Protein AF-A0A9E3K875-F1 (afdb_monomer_lite)

Radius of gyration: 14.72 Å; chains: 1; bounding box: 41×20×39 Å

Foldseek 3Di:
DFQDQDQQKKKKKAWQAFDQFKWFKAFVVQRDQFHHPVCPVVCCVVVVVVVVVDDDFDAADDPGIHGPDGDGRHRRDMDMDGSRGHMTTHDDPPQDDDPPSHRHGDIDMDIDGHD

Sequence (115 aa):
HFDSTNPADLALLHYLSDTPGTAFYRHRPTGIERVDDVNLDRFLSYAQPAAAAAEGYIHGSDPHYEQIGMVEGVADRLVIYQGSLLHCGIIPPGLALSSDPRRGRLTANLFVLGR

Secondary structure (DSSP, 8-state):
--S-S-TTEEEEEEESS-EEEEEEEEETTTTBSB--TTTHHHHHHHHHHHHTT--S---S--SSEEEEEEEEE-TT-EEEEETTB-EEE---TT----SSTTTS--EEEEEEE--

Structure (mmCIF, N/CA/C/O backbone):
data_AF-A0A9E3K875-F1
#
_entry.id   AF-A0A9E3K875-F1
#
loop_
_atom_site.group_PDB
_atom_site.id
_atom_site.type_symbol
_atom_site.label_atom_id
_atom_site.label_alt_id
_atom_site.label_comp_id
_atom_site.label_asym_id
_atom_site.label_entity_id
_atom_site.label_seq_id
_atom_site.pdbx_PDB_ins_code
_atom_site.Cartn_x
_atom_site.Cartn_y
_atom_site.Cartn_z
_atom_site.occupancy
_atom_site.B_iso_or_equiv
_atom_site.auth_seq_id
_atom_site.auth_comp_id
_atom_site.auth_asym_id
_atom_site.auth_atom_id
_atom_site.pdbx_PDB_model_num
ATOM 1 N N . HIS A 1 1 ? 1.772 3.655 4.850 1.00 93.75 1 HIS A N 1
ATOM 2 C CA . HIS A 1 1 ? 0.758 4.712 5.055 1.00 93.75 1 HIS A CA 1
ATOM 3 C C . HIS A 1 1 ? -0.614 4.120 4.751 1.00 93.75 1 HIS A C 1
ATOM 5 O O . HIS A 1 1 ? -0.683 2.933 4.455 1.00 93.75 1 HIS A O 1
ATOM 11 N N . PHE A 1 2 ? -1.668 4.920 4.852 1.00 96.44 2 PHE A N 1
ATOM 12 C CA . PHE A 1 2 ? -3.000 4.654 4.307 1.00 96.44 2 PHE A CA 1
ATOM 13 C C . PHE A 1 2 ? -3.506 5.970 3.691 1.00 96.44 2 PHE A C 1
ATOM 15 O O . PHE A 1 2 ? -3.020 7.034 4.079 1.00 96.44 2 PHE A O 1
ATOM 22 N N . ASP A 1 3 ? -4.426 5.899 2.732 1.00 96.62 3 ASP A N 1
ATOM 23 C CA . ASP A 1 3 ? -4.892 7.062 1.960 1.00 96.62 3 ASP A CA 1
ATOM 24 C C . ASP A 1 3 ? -6.168 7.690 2.535 1.00 96.62 3 ASP A C 1
ATOM 26 O O . ASP A 1 3 ? -6.378 8.895 2.419 1.00 96.62 3 ASP A O 1
ATOM 30 N N . SER A 1 4 ? -7.037 6.877 3.143 1.00 96.69 4 SER A N 1
ATOM 31 C CA . SER A 1 4 ? -8.345 7.298 3.662 1.00 96.69 4 SER A CA 1
ATOM 32 C C . SER A 1 4 ? -8.838 6.337 4.743 1.00 96.69 4 SER A C 1
ATOM 34 O O . SER A 1 4 ? -8.468 5.167 4.735 1.00 96.69 4 SER A O 1
ATOM 36 N N . THR A 1 5 ? -9.691 6.796 5.657 1.00 97.81 5 THR A N 1
ATOM 37 C CA . THR A 1 5 ? -10.424 5.924 6.594 1.00 97.81 5 THR A CA 1
ATOM 38 C C . THR A 1 5 ? -11.738 5.400 6.016 1.00 97.81 5 THR A C 1
ATOM 40 O O . THR A 1 5 ? -12.316 4.449 6.546 1.00 97.81 5 THR A O 1
ATOM 43 N N . ASN A 1 6 ? -12.212 5.977 4.910 1.00 96.25 6 ASN A N 1
ATOM 44 C CA . ASN A 1 6 ? -13.453 5.572 4.270 1.00 96.25 6 ASN A CA 1
ATOM 45 C C . ASN A 1 6 ? -13.248 4.259 3.485 1.00 96.25 6 ASN A C 1
ATOM 47 O O . ASN A 1 6 ? -12.472 4.225 2.528 1.00 96.25 6 ASN A O 1
ATOM 51 N N . PRO A 1 7 ? -13.959 3.164 3.819 1.00 89.38 7 PRO A N 1
ATOM 52 C CA . PRO A 1 7 ? -13.796 1.880 3.136 1.00 89.38 7 PRO A CA 1
ATOM 53 C C . PRO A 1 7 ? -14.270 1.882 1.674 1.00 89.38 7 PRO A C 1
ATOM 55 O O . PRO A 1 7 ? -13.956 0.933 0.950 1.00 89.38 7 PRO A O 1
ATOM 58 N N . ALA A 1 8 ? -15.026 2.900 1.252 1.00 95.12 8 ALA A N 1
ATOM 59 C CA . ALA A 1 8 ? -15.447 3.080 -0.134 1.00 95.12 8 ALA A CA 1
ATOM 60 C C . ALA A 1 8 ? -14.375 3.750 -1.008 1.00 95.12 8 ALA A C 1
ATOM 62 O O . ALA A 1 8 ? -14.476 3.675 -2.230 1.00 95.12 8 ALA A O 1
ATOM 63 N N . ASP A 1 9 ? -13.350 4.375 -0.421 1.00 97.38 9 ASP A N 1
ATOM 64 C CA . ASP A 1 9 ? -12.241 4.931 -1.193 1.00 97.38 9 ASP A CA 1
ATOM 65 C C . ASP A 1 9 ? -11.320 3.799 -1.659 1.00 97.38 9 ASP A C 1
ATOM 67 O O . ASP A 1 9 ? -10.729 3.068 -0.859 1.00 97.38 9 ASP A O 1
ATOM 71 N N . LEU A 1 10 ? -11.203 3.645 -2.975 1.00 97.94 10 LEU A N 1
ATOM 72 C CA . LEU A 1 10 ? -10.361 2.651 -3.626 1.00 97.94 10 LEU A CA 1
ATOM 73 C C . LEU A 1 10 ? -9.146 3.330 -4.256 1.00 97.94 10 LEU A C 1
ATOM 75 O O . LEU A 1 10 ? -9.285 4.267 -5.044 1.00 97.94 10 LEU A O 1
ATOM 79 N N . ALA A 1 11 ? -7.966 2.806 -3.946 1.00 97.75 11 ALA A N 1
ATOM 80 C CA . ALA A 1 11 ? -6.721 3.127 -4.621 1.00 97.75 11 ALA A CA 1
ATOM 81 C C . ALA A 1 11 ? -6.493 2.132 -5.764 1.00 97.75 11 ALA A C 1
ATOM 83 O O . ALA A 1 11 ? -6.641 0.915 -5.609 1.00 97.75 11 ALA A O 1
ATOM 84 N N . LEU A 1 12 ? -6.149 2.666 -6.929 1.00 97.88 12 LEU A N 1
ATOM 85 C CA . LEU A 1 12 ? -5.852 1.918 -8.138 1.00 97.88 12 LEU A CA 1
ATOM 86 C C . LEU A 1 12 ? -4.428 2.250 -8.574 1.00 97.88 12 LEU A C 1
ATOM 88 O O . LEU A 1 12 ? -4.108 3.410 -8.827 1.00 97.88 12 LEU A O 1
ATOM 92 N N . LEU A 1 13 ? -3.582 1.233 -8.698 1.00 97.50 13 LEU A N 1
ATOM 93 C CA . LEU A 1 13 ? -2.222 1.358 -9.216 1.00 97.50 13 LEU A CA 1
ATOM 94 C C . LEU A 1 13 ? -2.103 0.561 -10.512 1.00 97.50 13 LEU A C 1
ATOM 96 O O . LEU A 1 13 ? -2.145 -0.669 -10.496 1.00 97.50 13 LEU A O 1
ATOM 100 N N . HIS A 1 14 ? -1.936 1.263 -11.630 1.00 98.12 14 HIS A N 1
ATOM 101 C CA . HIS A 1 14 ? -1.566 0.672 -12.914 1.00 98.12 14 HIS A CA 1
ATOM 102 C C . HIS A 1 14 ? -0.052 0.754 -13.075 1.00 98.12 14 HIS A C 1
ATOM 104 O O . HIS A 1 14 ? 0.523 1.846 -13.099 1.00 98.12 14 HIS A O 1
ATOM 110 N N . TYR A 1 15 ? 0.608 -0.396 -13.149 1.00 97.38 15 TYR A N 1
ATOM 111 C CA . TYR A 1 15 ? 2.045 -0.463 -13.374 1.00 97.38 15 TYR A CA 1
ATOM 112 C C . TYR A 1 15 ? 2.335 -0.276 -14.862 1.00 97.38 15 TYR A C 1
ATOM 114 O O . TYR A 1 15 ? 1.905 -1.066 -15.694 1.00 97.38 15 TYR A O 1
ATOM 122 N N . LEU A 1 16 ? 3.078 0.773 -15.204 1.00 96.31 16 LEU A N 1
ATOM 123 C CA . LEU A 1 16 ? 3.455 1.097 -16.585 1.00 96.31 16 LEU A CA 1
ATOM 124 C C . LEU A 1 16 ? 4.866 0.593 -16.935 1.00 96.31 16 LEU A C 1
ATOM 126 O O . LEU A 1 16 ? 5.349 0.797 -18.046 1.00 96.31 16 LEU A O 1
ATOM 130 N N . SER A 1 17 ? 5.523 -0.062 -15.982 1.00 94.12 17 SER A N 1
ATOM 131 C CA . SER A 1 17 ? 6.813 -0.728 -16.111 1.00 94.12 17 SER A CA 1
ATOM 132 C C . SER A 1 17 ? 6.857 -1.910 -15.145 1.00 94.12 17 SER A C 1
ATOM 134 O O . SER A 1 17 ? 6.165 -1.895 -14.122 1.00 94.12 17 SER A O 1
ATOM 136 N N . ASP A 1 18 ? 7.732 -2.880 -15.401 1.00 94.31 18 ASP A N 1
ATOM 137 C CA . ASP A 1 18 ? 8.060 -3.873 -14.382 1.00 94.31 18 ASP A CA 1
ATOM 138 C C . ASP A 1 18 ? 8.727 -3.185 -13.174 1.00 94.31 18 ASP A C 1
ATOM 140 O O . ASP A 1 18 ? 9.544 -2.268 -13.311 1.00 94.31 18 ASP A O 1
ATOM 144 N N . THR A 1 19 ? 8.329 -3.569 -11.965 1.00 94.19 19 THR A N 1
ATOM 145 C CA . THR A 1 19 ? 8.767 -2.982 -10.698 1.00 94.19 19 THR A CA 1
ATOM 146 C C . THR A 1 19 ? 8.527 -3.964 -9.547 1.00 94.19 19 THR A C 1
ATOM 148 O O . THR A 1 19 ? 7.641 -4.813 -9.640 1.00 94.19 19 THR A O 1
ATOM 151 N N . PRO A 1 20 ? 9.243 -3.844 -8.413 1.00 95.12 20 PRO A N 1
ATOM 152 C CA . PRO A 1 20 ? 8.990 -4.713 -7.265 1.00 95.12 20 PRO A CA 1
ATOM 153 C C . PRO A 1 20 ? 7.537 -4.699 -6.754 1.00 95.12 20 PRO A C 1
ATOM 155 O O . PRO A 1 20 ? 7.085 -5.696 -6.203 1.00 95.12 20 PRO A O 1
ATOM 158 N N . GLY A 1 21 ? 6.781 -3.614 -6.981 1.00 96.50 21 GLY A N 1
ATOM 159 C CA . GLY A 1 21 ? 5.325 -3.586 -6.795 1.00 96.50 21 GLY A CA 1
ATOM 160 C C . GLY A 1 21 ? 4.844 -2.804 -5.572 1.00 96.50 21 GLY A C 1
ATOM 161 O O . GLY A 1 21 ? 5.348 -1.710 -5.286 1.00 96.50 21 GLY A O 1
ATOM 162 N N . THR A 1 22 ? 3.827 -3.340 -4.896 1.00 97.75 22 THR A N 1
ATOM 163 C CA . THR A 1 22 ? 3.175 -2.754 -3.712 1.00 97.75 22 THR A CA 1
ATOM 164 C C . THR A 1 22 ? 3.029 -3.812 -2.624 1.00 97.75 22 THR A C 1
ATOM 166 O O . THR A 1 22 ? 2.570 -4.922 -2.887 1.00 97.75 22 THR A O 1
ATOM 169 N N . ALA A 1 23 ? 3.406 -3.466 -1.397 1.00 98.31 23 ALA A N 1
ATOM 170 C CA . ALA A 1 23 ? 3.280 -4.312 -0.218 1.00 98.31 23 ALA A CA 1
ATOM 171 C C . ALA A 1 23 ? 2.170 -3.805 0.711 1.00 98.31 23 ALA A C 1
ATOM 173 O O . ALA A 1 23 ? 1.904 -2.603 0.782 1.00 98.31 23 ALA A O 1
ATOM 174 N N . PHE A 1 24 ? 1.564 -4.740 1.439 1.00 98.50 24 PHE A N 1
ATOM 175 C CA . PHE A 1 24 ? 0.512 -4.519 2.425 1.00 98.50 24 PHE A CA 1
ATOM 176 C C . PHE A 1 24 ? 0.982 -4.961 3.804 1.00 98.50 24 PHE A C 1
ATOM 178 O O . PHE A 1 24 ? 1.728 -5.940 3.932 1.00 98.50 24 PHE A O 1
ATOM 185 N N . TYR A 1 25 ? 0.528 -4.253 4.834 1.00 98.50 25 TYR A N 1
ATOM 186 C CA . TYR A 1 25 ? 1.096 -4.354 6.170 1.00 98.50 25 TYR A CA 1
ATOM 187 C C . TYR A 1 25 ? 0.046 -4.489 7.267 1.00 98.50 25 TYR A C 1
ATOM 189 O O . TYR A 1 25 ? -1.075 -4.006 7.149 1.00 98.50 25 TYR A O 1
ATOM 197 N N . ARG A 1 26 ? 0.462 -5.086 8.382 1.00 98.50 26 ARG A N 1
ATOM 198 C CA . ARG A 1 26 ? -0.211 -5.002 9.677 1.00 98.50 26 ARG A CA 1
ATOM 199 C C . ARG A 1 26 ? 0.693 -4.285 10.667 1.00 98.50 26 ARG A C 1
ATOM 201 O O . ARG A 1 26 ? 1.856 -4.647 10.826 1.00 98.50 26 ARG A O 1
ATOM 208 N N . HIS A 1 27 ? 0.160 -3.295 11.369 1.00 97.56 27 HIS A N 1
ATOM 209 C CA . HIS A 1 27 ? 0.872 -2.607 12.436 1.00 97.56 27 HIS A CA 1
ATOM 210 C C . HIS A 1 27 ? 0.892 -3.470 13.702 1.00 97.56 27 HIS A C 1
ATOM 212 O O . HIS A 1 27 ? -0.124 -3.603 14.387 1.00 97.56 27 HIS A O 1
ATOM 218 N N . ARG A 1 28 ? 2.050 -4.050 14.027 1.00 97.00 28 ARG A N 1
ATOM 219 C CA . ARG A 1 28 ? 2.240 -5.056 15.085 1.00 97.00 28 ARG A CA 1
ATOM 220 C C . ARG A 1 28 ? 1.733 -4.615 16.465 1.00 97.00 28 ARG A C 1
ATOM 222 O O . ARG A 1 28 ? 1.003 -5.403 17.062 1.00 97.00 28 ARG A O 1
ATOM 229 N N . PRO A 1 29 ? 2.013 -3.390 16.970 1.00 96.25 29 PRO A N 1
ATOM 230 C CA . PRO A 1 29 ? 1.537 -2.966 18.292 1.00 96.25 29 PRO A CA 1
ATOM 231 C C . PRO A 1 29 ? 0.012 -2.952 18.421 1.00 96.25 29 PRO A C 1
ATOM 233 O O . PRO A 1 29 ? -0.534 -3.145 19.504 1.00 96.25 29 PRO A O 1
ATOM 236 N N . THR A 1 30 ? -0.686 -2.712 17.310 1.00 97.25 30 THR A N 1
ATOM 237 C CA . THR A 1 30 ? -2.145 -2.545 17.307 1.00 97.25 30 THR A CA 1
ATOM 238 C C . THR A 1 30 ? -2.888 -3.740 16.715 1.00 97.25 30 THR A C 1
ATOM 240 O O . THR A 1 30 ? -4.069 -3.919 17.011 1.00 97.25 30 THR A O 1
ATOM 243 N N . GLY A 1 31 ? -2.225 -4.555 15.896 1.00 98.12 31 GLY A N 1
ATOM 244 C CA . GLY A 1 31 ? -2.857 -5.579 15.070 1.00 98.12 31 GLY A CA 1
ATOM 245 C C . GLY A 1 31 ? -3.714 -5.016 13.931 1.00 98.12 31 GLY A C 1
ATOM 246 O O . GLY A 1 31 ? -4.524 -5.755 13.398 1.00 98.12 31 GLY A O 1
ATOM 247 N N . ILE A 1 32 ? -3.584 -3.728 13.588 1.00 98.44 32 ILE A N 1
ATOM 248 C CA . ILE A 1 32 ? -4.399 -3.065 12.559 1.00 98.44 32 ILE A CA 1
ATOM 249 C C . ILE A 1 32 ? -3.707 -3.179 11.197 1.00 98.44 32 ILE A C 1
ATOM 251 O O . ILE A 1 32 ? -2.585 -2.705 11.042 1.00 98.44 32 ILE A O 1
ATOM 255 N N . GLU A 1 33 ? -4.382 -3.760 10.206 1.00 98.19 33 GLU A N 1
ATOM 256 C CA . GLU A 1 33 ? -4.019 -3.697 8.777 1.00 98.19 33 GLU A CA 1
ATOM 257 C C . GLU A 1 33 ? -4.889 -2.733 7.959 1.00 98.19 33 GLU A C 1
ATOM 259 O O . GLU A 1 33 ? -4.493 -2.318 6.871 1.00 98.19 33 GLU A O 1
ATOM 264 N N . ARG A 1 34 ? -6.067 -2.368 8.477 1.00 97.94 34 ARG A N 1
ATOM 265 C CA . ARG A 1 34 ? -7.016 -1.462 7.827 1.00 97.94 34 ARG A CA 1
ATOM 266 C C . ARG A 1 34 ? -7.466 -0.379 8.796 1.00 97.94 34 ARG A C 1
ATOM 268 O O . ARG A 1 34 ? -8.063 -0.690 9.826 1.00 97.94 34 ARG A O 1
ATOM 275 N N . VAL A 1 35 ? -7.197 0.873 8.454 1.00 98.06 35 VAL A N 1
ATOM 276 C CA . VAL A 1 35 ? -7.535 2.030 9.284 1.00 98.06 35 VAL A CA 1
ATOM 277 C C . VAL A 1 35 ? -8.937 2.527 8.942 1.00 98.06 35 VAL A C 1
ATOM 279 O O . VAL A 1 35 ? -9.253 2.740 7.778 1.00 98.06 35 VAL A O 1
ATOM 282 N N . ASP A 1 36 ? -9.780 2.706 9.951 1.00 97.62 36 ASP A N 1
ATOM 283 C CA . ASP A 1 36 ? -11.123 3.279 9.818 1.00 97.62 36 ASP A CA 1
ATOM 284 C C . ASP A 1 36 ? -11.369 4.324 10.914 1.00 97.62 36 ASP A C 1
ATOM 286 O O . ASP A 1 36 ? -10.550 4.489 11.821 1.00 97.62 36 ASP A O 1
ATOM 290 N N . ASP A 1 37 ? -12.498 5.031 10.841 1.00 97.81 37 ASP A N 1
ATOM 291 C CA . ASP A 1 37 ? -12.835 6.092 11.800 1.00 97.81 37 ASP A CA 1
ATOM 292 C C . ASP A 1 37 ? -12.948 5.585 13.248 1.00 97.81 37 ASP A C 1
ATOM 294 O O . ASP A 1 37 ? -12.784 6.356 14.189 1.00 97.81 37 ASP A O 1
ATOM 298 N N . VAL A 1 38 ? -13.206 4.287 13.448 1.00 98.12 38 VAL A N 1
ATOM 299 C CA . VAL A 1 38 ? -13.341 3.683 14.782 1.00 98.12 38 VAL A CA 1
ATOM 300 C C . VAL A 1 38 ? -11.971 3.400 15.397 1.00 98.12 38 VAL A C 1
ATOM 302 O O . VAL A 1 38 ? -11.810 3.475 16.616 1.00 98.12 38 VAL A O 1
ATOM 305 N N . ASN A 1 39 ? -10.975 3.056 14.577 1.00 97.81 39 ASN A N 1
ATOM 306 C CA . ASN A 1 39 ? -9.660 2.625 15.046 1.00 97.81 39 ASN A CA 1
ATOM 307 C C . ASN A 1 39 ? -8.527 3.648 14.832 1.00 97.81 39 ASN A C 1
ATOM 309 O O . ASN A 1 39 ? -7.429 3.434 15.357 1.00 97.81 39 ASN A O 1
ATOM 313 N N . LEU A 1 40 ? -8.792 4.760 14.135 1.00 97.44 40 LEU A N 1
ATOM 314 C CA . LEU A 1 40 ? -7.806 5.781 13.771 1.00 97.44 40 LEU A CA 1
ATOM 315 C C . LEU A 1 40 ? -7.003 6.301 14.970 1.00 97.44 40 LEU A C 1
ATOM 317 O O . LEU A 1 40 ? -5.773 6.277 14.939 1.00 97.44 40 LEU A O 1
ATOM 321 N N . ASP A 1 41 ? -7.671 6.713 16.048 1.00 97.19 41 ASP A N 1
ATOM 322 C CA . ASP A 1 41 ? -7.001 7.271 17.234 1.00 97.19 41 ASP A CA 1
ATOM 323 C C . ASP A 1 41 ? -6.064 6.251 17.893 1.00 97.19 41 ASP A C 1
ATOM 325 O O . ASP A 1 41 ? -4.926 6.551 18.280 1.00 97.19 41 ASP A O 1
ATOM 329 N N . ARG A 1 42 ? -6.512 4.993 17.961 1.00 96.81 42 ARG A N 1
ATOM 330 C CA . ARG A 1 42 ? -5.686 3.891 18.453 1.00 96.81 42 ARG A CA 1
ATOM 331 C C . ARG A 1 42 ? -4.504 3.640 17.521 1.00 96.81 42 ARG A C 1
ATOM 333 O O . ARG A 1 42 ? -3.408 3.406 18.007 1.00 96.81 42 ARG A O 1
ATOM 340 N N . PHE A 1 43 ? -4.684 3.691 16.206 1.00 97.06 43 PHE A N 1
ATOM 341 C CA . PHE A 1 43 ? -3.571 3.542 15.272 1.00 97.06 43 PHE A CA 1
ATOM 342 C C . PHE A 1 43 ? -2.534 4.667 15.444 1.00 97.06 43 PHE A C 1
ATOM 344 O O . PHE A 1 43 ? -1.353 4.388 15.660 1.00 97.06 43 PHE A O 1
ATOM 351 N N . LEU A 1 44 ? -2.974 5.929 15.417 1.00 94.75 44 LEU A N 1
ATOM 352 C CA . LEU A 1 44 ? -2.095 7.101 15.463 1.00 94.75 44 LEU A CA 1
ATOM 353 C C . LEU A 1 44 ? -1.301 7.203 16.769 1.00 94.75 44 LEU A C 1
ATOM 355 O O . LEU A 1 44 ? -0.111 7.515 16.727 1.00 94.75 44 LEU A O 1
ATOM 359 N N . SER A 1 45 ? -1.922 6.895 17.910 1.00 94.69 45 SER A N 1
ATOM 360 C CA . SER A 1 45 ? -1.256 6.960 19.222 1.00 94.69 45 SER A CA 1
ATOM 361 C C . SER A 1 45 ? -0.042 6.029 19.344 1.00 94.69 45 SER A C 1
ATOM 363 O O . SER A 1 45 ? 0.917 6.373 20.032 1.00 94.69 45 SER A O 1
ATOM 365 N N . TYR A 1 46 ? -0.035 4.893 18.638 1.00 93.56 46 TYR A N 1
ATOM 366 C CA . TYR A 1 46 ? 1.116 3.984 18.589 1.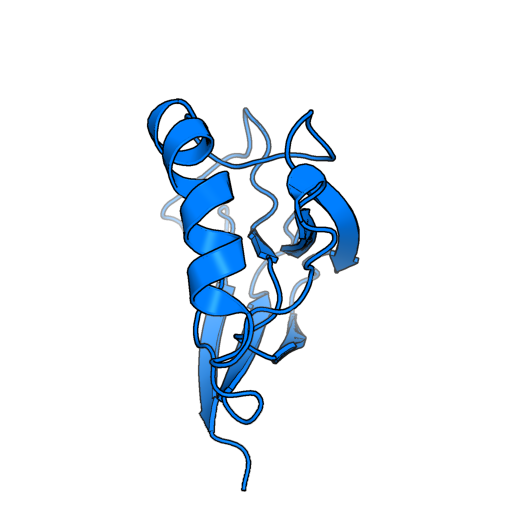00 93.56 46 TYR A CA 1
ATOM 367 C C . TYR A 1 46 ? 2.045 4.251 17.398 1.00 93.56 46 TYR A C 1
ATOM 369 O O . TYR A 1 46 ? 3.243 3.995 17.497 1.00 93.56 46 TYR A O 1
ATOM 377 N N . ALA A 1 47 ? 1.518 4.737 16.270 1.00 88.88 47 ALA A N 1
ATOM 378 C CA . ALA A 1 47 ? 2.296 4.913 15.045 1.00 88.88 47 ALA A CA 1
ATOM 379 C C . ALA A 1 47 ? 3.174 6.178 15.050 1.00 88.88 47 ALA A C 1
ATOM 381 O O . ALA A 1 47 ? 4.262 6.156 14.473 1.00 88.88 47 ALA A O 1
ATOM 382 N N . GLN A 1 48 ? 2.744 7.271 15.697 1.00 82.62 48 GLN A N 1
ATOM 383 C CA . GLN A 1 48 ? 3.473 8.551 15.663 1.00 82.62 48 GLN A CA 1
ATOM 384 C C . GLN A 1 48 ? 4.922 8.479 16.183 1.00 82.62 48 GLN A C 1
ATOM 386 O O . GLN A 1 48 ? 5.806 8.994 15.493 1.00 82.62 48 GLN A O 1
ATOM 391 N N . PRO A 1 49 ? 5.219 7.838 17.333 1.00 77.94 49 PRO A N 1
ATOM 392 C CA . PRO A 1 49 ? 6.591 7.774 17.840 1.00 77.94 49 PRO A CA 1
ATOM 393 C C . PRO A 1 49 ? 7.543 7.036 16.890 1.00 77.94 49 PRO A C 1
ATOM 395 O O . PRO A 1 49 ? 8.677 7.465 16.697 1.00 77.94 49 PRO A O 1
ATOM 398 N N . ALA A 1 50 ? 7.071 5.951 16.268 1.00 75.31 50 ALA A N 1
ATOM 399 C CA . ALA A 1 50 ? 7.853 5.166 15.317 1.00 75.31 50 ALA A CA 1
ATOM 400 C C . ALA A 1 50 ? 8.037 5.897 13.978 1.00 75.31 50 ALA A C 1
ATOM 402 O O . ALA A 1 50 ? 9.122 5.869 13.403 1.00 75.31 50 ALA A O 1
ATOM 403 N N . ALA A 1 51 ? 6.999 6.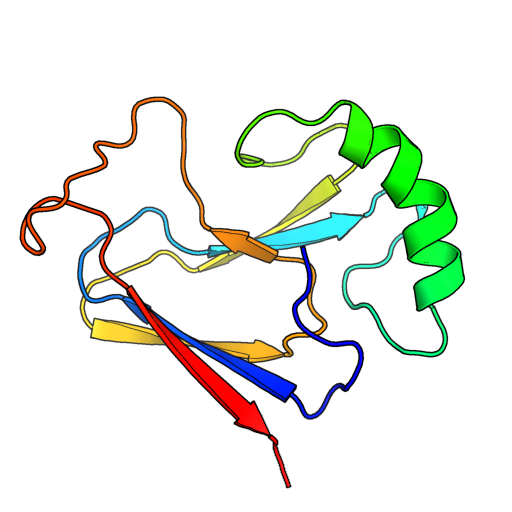592 13.499 1.00 75.44 51 ALA A N 1
ATOM 404 C CA . ALA A 1 51 ? 7.051 7.351 12.251 1.00 75.44 51 ALA A CA 1
ATOM 405 C C . ALA A 1 51 ? 8.090 8.483 12.293 1.00 75.44 51 ALA A C 1
ATOM 407 O O . ALA A 1 51 ? 8.738 8.745 11.285 1.00 75.44 51 ALA A O 1
ATOM 408 N N . ALA A 1 52 ? 8.292 9.119 13.452 1.00 73.81 52 ALA A N 1
ATOM 409 C CA . ALA A 1 52 ? 9.279 10.187 13.617 1.00 73.81 52 ALA A CA 1
ATOM 410 C C . ALA A 1 52 ? 10.739 9.716 13.458 1.00 73.81 52 ALA A C 1
ATOM 412 O O . ALA A 1 52 ? 11.610 10.528 13.162 1.00 73.81 52 ALA A O 1
ATOM 413 N N . ALA A 1 53 ? 11.002 8.422 13.659 1.00 74.38 53 ALA A N 1
ATOM 414 C CA . ALA A 1 53 ? 12.330 7.820 13.539 1.00 74.38 53 ALA A CA 1
ATOM 415 C C . ALA A 1 53 ? 12.529 7.040 12.226 1.00 74.38 53 ALA A C 1
ATOM 417 O O . ALA A 1 53 ? 13.618 6.522 11.984 1.00 74.38 53 ALA A O 1
ATOM 418 N N . ALA A 1 54 ? 11.486 6.906 11.401 1.00 79.56 54 ALA A N 1
ATOM 419 C CA . ALA A 1 54 ? 11.544 6.132 10.170 1.00 79.56 54 ALA A CA 1
ATOM 420 C C . ALA A 1 54 ? 12.168 6.954 9.032 1.00 79.56 54 ALA A C 1
ATOM 422 O O . ALA A 1 54 ? 11.692 8.038 8.697 1.00 79.56 54 ALA A O 1
ATOM 423 N N . GLU A 1 55 ? 13.201 6.405 8.394 1.00 81.19 55 GLU A N 1
ATOM 424 C CA . GLU A 1 55 ? 13.827 6.984 7.206 1.00 81.19 55 GLU A CA 1
ATOM 425 C C . GLU A 1 55 ? 13.545 6.116 5.973 1.00 81.19 55 GLU A C 1
ATOM 427 O O . GLU A 1 55 ? 13.739 4.900 5.984 1.00 81.19 55 GLU A O 1
ATOM 432 N N . GLY A 1 56 ? 13.113 6.748 4.879 1.00 85.31 56 GLY A N 1
ATOM 433 C CA . GLY A 1 56 ? 12.896 6.076 3.597 1.00 85.31 56 GLY A CA 1
ATOM 434 C C . GLY A 1 56 ? 11.657 5.173 3.545 1.00 85.31 56 GLY A C 1
ATOM 435 O O . GLY A 1 56 ? 10.660 5.396 4.231 1.00 85.31 56 GLY A O 1
ATOM 436 N N . TYR A 1 57 ? 11.702 4.180 2.654 1.00 88.75 57 TYR A N 1
ATOM 437 C CA . TYR A 1 57 ? 10.609 3.235 2.426 1.00 88.75 57 TYR A CA 1
ATOM 438 C C . TYR A 1 57 ? 10.827 1.964 3.241 1.00 88.75 57 TYR A C 1
ATOM 440 O O . TYR A 1 57 ? 11.912 1.382 3.218 1.00 88.75 57 TYR A O 1
ATOM 448 N N . ILE A 1 58 ? 9.771 1.494 3.906 1.00 91.44 58 ILE A N 1
ATOM 449 C CA . ILE A 1 58 ? 9.777 0.166 4.517 1.00 91.44 58 ILE A CA 1
ATOM 450 C C . ILE A 1 58 ? 9.984 -0.909 3.439 1.00 91.44 58 ILE A C 1
ATOM 452 O O . ILE A 1 58 ? 9.411 -0.840 2.349 1.00 91.44 58 ILE A O 1
ATOM 456 N N . HIS A 1 59 ? 10.798 -1.914 3.756 1.00 87.81 59 HIS A N 1
ATOM 457 C CA . HIS A 1 59 ? 11.080 -3.046 2.884 1.00 87.81 59 HIS A CA 1
ATOM 458 C C . HIS A 1 59 ? 11.034 -4.349 3.690 1.00 87.81 59 HIS A C 1
ATOM 460 O O . HIS A 1 59 ? 11.858 -4.559 4.579 1.00 87.81 59 HIS A O 1
ATOM 466 N N . GLY A 1 60 ? 10.091 -5.242 3.373 1.00 93.44 60 GLY A N 1
ATOM 467 C CA . GLY A 1 60 ? 9.827 -6.424 4.195 1.00 93.44 60 GLY A CA 1
ATOM 468 C C . GLY A 1 60 ? 9.131 -6.076 5.514 1.00 93.44 60 GLY A C 1
ATOM 469 O O . GLY A 1 60 ? 8.503 -5.030 5.636 1.00 93.44 60 GLY A O 1
ATOM 470 N N . SER A 1 61 ? 9.228 -6.966 6.502 1.00 95.62 61 SER A N 1
ATOM 471 C CA . SER A 1 61 ? 8.747 -6.696 7.864 1.00 95.62 61 SER A CA 1
ATOM 472 C C . SER A 1 61 ? 9.811 -5.999 8.710 1.00 95.62 61 SER A C 1
ATOM 474 O O . SER A 1 61 ? 10.998 -6.275 8.553 1.00 95.62 61 SER A O 1
ATOM 476 N N . ASP A 1 62 ? 9.378 -5.198 9.679 1.00 92.69 62 ASP A N 1
ATOM 477 C CA . ASP A 1 62 ? 10.225 -4.583 10.702 1.00 92.69 62 ASP A CA 1
ATOM 478 C C . ASP A 1 62 ? 9.614 -4.795 12.117 1.00 92.69 62 ASP A C 1
ATOM 480 O O . ASP A 1 62 ? 8.608 -5.510 12.260 1.00 92.69 62 ASP A O 1
ATOM 484 N N . PRO A 1 63 ? 10.210 -4.241 13.194 1.00 92.50 63 PRO A N 1
ATOM 485 C CA . PRO A 1 63 ? 9.666 -4.368 14.549 1.00 92.50 63 PRO A CA 1
ATOM 486 C C . PRO A 1 63 ? 8.267 -3.765 14.766 1.00 92.50 63 PRO A C 1
ATOM 488 O O . PRO A 1 63 ? 7.575 -4.174 15.697 1.00 92.50 63 PRO A O 1
ATOM 491 N N . HIS A 1 64 ? 7.830 -2.820 13.931 1.00 93.25 64 HIS A N 1
ATOM 492 C CA . HIS A 1 64 ? 6.547 -2.120 14.046 1.00 93.25 64 HIS A CA 1
ATOM 493 C C . HIS A 1 64 ? 5.500 -2.638 13.056 1.00 93.25 64 HIS A C 1
ATOM 495 O O . HIS A 1 64 ? 4.308 -2.614 13.357 1.00 93.25 64 HIS A O 1
ATOM 501 N N . TYR A 1 65 ? 5.917 -3.148 11.901 1.00 95.94 65 TYR A N 1
ATOM 502 C CA . TYR A 1 65 ? 5.048 -3.558 10.810 1.00 95.94 65 TYR A CA 1
ATOM 503 C C . TYR A 1 65 ? 5.402 -4.956 10.307 1.00 95.94 65 TYR A C 1
ATOM 505 O O . TYR A 1 65 ? 6.551 -5.312 10.054 1.00 95.94 65 TYR A O 1
ATOM 513 N N . GLU A 1 66 ? 4.373 -5.770 10.139 1.00 98.00 66 GLU A N 1
ATOM 514 C CA . GLU A 1 66 ? 4.443 -7.060 9.476 1.00 98.00 66 GLU A CA 1
ATOM 515 C C . GLU A 1 66 ? 3.995 -6.894 8.029 1.00 98.00 66 GLU A C 1
ATOM 517 O O . GLU A 1 66 ? 2.888 -6.418 7.793 1.00 98.00 66 GLU A O 1
ATOM 522 N N . GLN A 1 67 ? 4.819 -7.289 7.059 1.00 98.31 67 GLN A N 1
ATOM 523 C CA . GLN A 1 67 ? 4.363 -7.418 5.678 1.00 98.31 67 GLN A CA 1
ATOM 524 C C . GLN A 1 67 ? 3.465 -8.655 5.578 1.00 98.31 67 GLN A C 1
ATOM 526 O O . GLN A 1 67 ? 3.933 -9.779 5.750 1.00 98.31 67 GLN A O 1
ATOM 531 N N . ILE A 1 68 ? 2.184 -8.444 5.286 1.00 98.44 68 ILE A N 1
ATOM 532 C CA . ILE A 1 68 ? 1.156 -9.498 5.239 1.00 98.44 68 ILE A CA 1
ATOM 533 C C . ILE A 1 68 ? 0.762 -9.887 3.812 1.00 98.44 68 ILE A C 1
ATOM 535 O O . ILE A 1 68 ? 0.050 -10.865 3.606 1.00 98.44 68 ILE A O 1
ATOM 539 N N . GLY A 1 69 ? 1.220 -9.132 2.816 1.00 98.06 69 GLY A N 1
ATOM 540 C CA . GLY A 1 69 ? 0.966 -9.419 1.413 1.00 98.06 69 GLY A CA 1
ATOM 541 C C . GLY A 1 69 ? 1.749 -8.493 0.498 1.00 98.06 69 GLY A C 1
ATOM 542 O O . GLY A 1 69 ? 2.246 -7.449 0.922 1.00 98.06 69 GLY A O 1
ATOM 543 N N . MET A 1 70 ? 1.863 -8.878 -0.767 1.00 97.88 70 MET A N 1
ATOM 544 C CA . MET A 1 70 ? 2.400 -8.016 -1.812 1.00 97.88 70 MET A CA 1
ATOM 545 C C . MET A 1 70 ? 1.809 -8.378 -3.166 1.00 97.88 70 MET A C 1
ATOM 547 O O . MET A 1 70 ? 1.428 -9.524 -3.403 1.00 97.88 70 MET A O 1
ATOM 551 N N . VAL A 1 71 ? 1.787 -7.394 -4.055 1.00 97.94 71 VAL A N 1
ATOM 552 C CA . VAL A 1 71 ? 1.533 -7.590 -5.475 1.00 97.94 71 VAL A CA 1
ATOM 553 C C . VAL A 1 71 ? 2.737 -7.062 -6.232 1.00 97.94 71 VAL A C 1
ATOM 555 O O . VAL A 1 71 ? 3.085 -5.889 -6.114 1.00 97.94 71 VAL A O 1
ATOM 558 N N . GLU A 1 72 ? 3.371 -7.943 -7.000 1.00 96.88 72 GLU A N 1
ATOM 559 C CA . 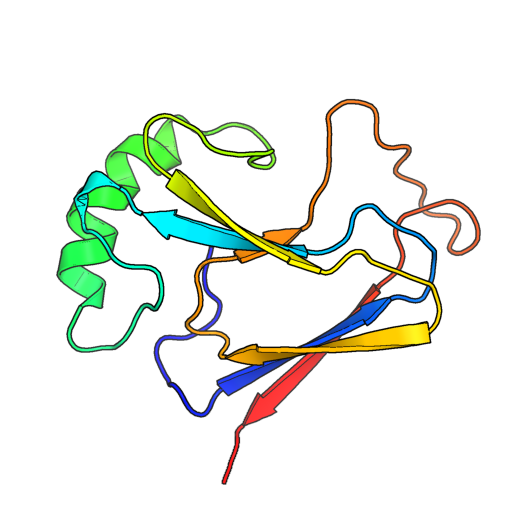GLU A 1 72 ? 4.447 -7.579 -7.917 1.00 96.88 72 GLU A CA 1
ATOM 560 C C . GLU A 1 72 ? 3.922 -6.614 -8.987 1.00 96.88 72 GLU A C 1
ATOM 562 O O . GLU A 1 72 ? 2.810 -6.788 -9.504 1.00 96.88 72 GLU A O 1
ATOM 567 N N . GLY A 1 73 ? 4.721 -5.607 -9.335 1.00 96.31 73 GLY A N 1
ATOM 568 C CA . GLY A 1 73 ? 4.376 -4.680 -10.398 1.00 96.31 73 GLY A CA 1
ATOM 569 C C . GLY A 1 73 ? 4.847 -5.205 -11.738 1.00 96.31 73 GLY A C 1
ATOM 570 O O . GLY A 1 73 ? 5.994 -5.013 -12.105 1.00 96.31 73 GLY A O 1
ATOM 571 N N . VAL A 1 74 ? 3.959 -5.867 -12.464 1.00 97.06 74 VAL A N 1
ATOM 572 C CA . VAL A 1 74 ? 4.210 -6.281 -13.849 1.00 97.06 74 VAL A CA 1
ATOM 573 C C . VAL A 1 74 ? 3.640 -5.219 -14.772 1.00 97.06 74 VAL A C 1
ATOM 575 O O . VAL A 1 74 ? 2.546 -4.722 -14.501 1.00 97.06 74 VAL A O 1
ATOM 578 N N . ALA A 1 75 ? 4.348 -4.874 -15.845 1.00 96.06 75 ALA A N 1
ATOM 579 C CA . ALA A 1 75 ? 3.855 -3.904 -16.814 1.00 96.06 75 ALA A CA 1
ATOM 580 C C . ALA A 1 75 ? 2.427 -4.263 -17.278 1.00 96.06 75 ALA A C 1
ATOM 582 O O . ALA A 1 75 ? 2.106 -5.421 -17.540 1.00 96.06 75 ALA A O 1
ATOM 583 N N . ASP A 1 76 ? 1.570 -3.248 -17.346 1.00 97.19 76 ASP A N 1
ATOM 584 C CA . ASP A 1 76 ? 0.139 -3.314 -17.653 1.00 97.19 76 ASP A CA 1
ATOM 585 C C . ASP A 1 76 ? -0.762 -3.985 -16.594 1.00 97.19 76 ASP A C 1
ATOM 587 O O . ASP A 1 76 ? -1.979 -4.073 -16.756 1.00 97.19 76 ASP A O 1
ATOM 591 N N . ARG A 1 77 ? -0.214 -4.407 -15.446 1.00 97.81 77 ARG A N 1
ATOM 592 C CA . ARG A 1 77 ? -1.028 -4.899 -14.326 1.00 97.81 77 ARG A CA 1
ATOM 593 C C . ARG A 1 77 ? -1.694 -3.733 -13.599 1.00 97.81 77 ARG A C 1
ATOM 595 O O . ARG A 1 77 ? -1.034 -2.783 -13.181 1.00 97.81 77 ARG A O 1
ATOM 602 N N . LEU A 1 78 ? -3.000 -3.857 -13.377 1.00 98.06 78 LEU A N 1
ATOM 603 C CA . LEU A 1 78 ? -3.778 -2.983 -12.502 1.00 98.06 78 LEU A CA 1
ATOM 604 C C . LEU A 1 78 ? -4.036 -3.682 -11.165 1.00 98.06 78 LEU A C 1
ATOM 606 O O . LEU A 1 78 ? -4.513 -4.816 -11.134 1.00 98.06 78 LEU A O 1
ATOM 610 N N . VAL A 1 79 ? -3.759 -2.991 -10.064 1.00 97.94 79 VAL A N 1
ATOM 611 C CA . VAL A 1 79 ? -4.108 -3.429 -8.709 1.00 97.94 79 VAL A CA 1
ATOM 612 C C . VAL A 1 79 ? -5.112 -2.456 -8.130 1.00 97.94 79 VAL A C 1
ATOM 614 O O . VAL A 1 79 ? -4.934 -1.248 -8.243 1.00 97.94 79 VAL A O 1
ATOM 617 N N . ILE A 1 80 ? -6.155 -2.994 -7.507 1.00 97.88 80 ILE A N 1
ATOM 618 C CA . ILE A 1 80 ? -7.218 -2.230 -6.860 1.00 97.88 80 ILE A CA 1
ATOM 619 C C . ILE A 1 80 ? -7.292 -2.686 -5.409 1.00 97.88 80 ILE A C 1
ATOM 621 O O . ILE A 1 80 ? -7.365 -3.887 -5.145 1.00 97.88 80 ILE A O 1
ATOM 625 N N . TYR A 1 81 ? -7.265 -1.746 -4.474 1.00 97.38 81 TYR A N 1
ATOM 626 C CA . TYR A 1 81 ? -7.361 -2.036 -3.048 1.00 97.38 81 TYR A CA 1
ATOM 627 C C . TYR A 1 81 ? -8.046 -0.889 -2.301 1.00 97.38 81 TYR A C 1
ATOM 629 O O . TYR A 1 81 ? -8.138 0.227 -2.805 1.00 97.38 81 TYR A O 1
ATOM 637 N N . GLN A 1 82 ? -8.566 -1.159 -1.101 1.00 97.12 82 GLN A N 1
ATOM 638 C CA . GLN A 1 82 ? -9.154 -0.108 -0.266 1.00 97.12 82 GLN A CA 1
ATOM 639 C C . GLN A 1 82 ? -8.048 0.841 0.209 1.00 97.12 82 GLN A C 1
ATOM 641 O O . GLN A 1 82 ? -7.057 0.373 0.769 1.00 97.12 82 GLN A O 1
ATOM 646 N N . GLY A 1 83 ? -8.232 2.153 0.051 1.00 97.38 83 GLY A N 1
ATOM 647 C CA . GLY A 1 83 ? -7.274 3.170 0.505 1.00 97.38 83 GLY A CA 1
ATOM 648 C C . GLY A 1 83 ? -7.011 3.124 2.016 1.00 97.38 83 GLY A C 1
ATOM 649 O O . GLY A 1 83 ? -5.971 3.579 2.481 1.00 97.38 83 GLY A O 1
ATOM 650 N N . SER A 1 84 ? -7.913 2.504 2.779 1.00 97.75 84 SER A N 1
ATOM 651 C CA . SER A 1 84 ? -7.769 2.247 4.215 1.00 97.75 84 SER A CA 1
ATOM 652 C C . SER A 1 84 ? -6.768 1.159 4.584 1.00 97.75 84 SER A C 1
ATOM 654 O O . SER A 1 84 ? -6.394 1.053 5.752 1.00 97.75 84 SER A O 1
ATOM 656 N N . LEU A 1 85 ? -6.307 0.341 3.637 1.00 98.12 85 LEU A N 1
ATOM 657 C CA . LEU A 1 85 ? -5.286 -0.665 3.918 1.00 98.12 85 LEU A CA 1
ATOM 658 C C . LEU A 1 85 ? -3.926 -0.006 4.137 1.00 98.12 85 LEU A C 1
ATOM 660 O O . LEU A 1 85 ? -3.521 0.879 3.384 1.00 98.12 85 LEU A O 1
ATOM 664 N N . LEU A 1 86 ? -3.179 -0.481 5.132 1.00 97.81 86 LEU A N 1
ATOM 665 C CA . LEU A 1 86 ? -1.790 -0.084 5.305 1.00 97.81 86 LEU A CA 1
ATOM 666 C C . LEU A 1 86 ? -0.953 -0.649 4.160 1.00 97.81 86 LEU A C 1
ATOM 668 O O . LEU A 1 86 ? -0.853 -1.865 3.985 1.00 97.81 86 LEU A O 1
ATOM 672 N N . HIS A 1 87 ? -0.324 0.237 3.397 1.00 97.75 87 HIS A N 1
ATOM 673 C CA . HIS A 1 87 ? 0.434 -0.142 2.216 1.00 97.75 87 HIS A CA 1
ATOM 674 C C . HIS A 1 87 ? 1.661 0.749 1.987 1.00 97.75 87 HIS A C 1
ATOM 676 O O . HIS A 1 87 ? 1.842 1.809 2.606 1.00 97.75 87 HIS A O 1
ATOM 682 N N . CYS A 1 88 ? 2.547 0.267 1.119 1.00 96.38 88 CYS A N 1
ATOM 683 C CA . CYS A 1 88 ? 3.747 0.964 0.681 1.00 96.38 88 CYS A CA 1
ATOM 684 C C . CYS A 1 88 ? 4.161 0.480 -0.714 1.00 96.38 88 CYS A C 1
ATOM 686 O O . CYS A 1 88 ? 4.043 -0.706 -1.026 1.00 96.38 88 CYS A O 1
ATOM 688 N N . GLY A 1 89 ? 4.693 1.375 -1.548 1.00 95.50 89 GLY A N 1
ATOM 689 C CA . GLY A 1 89 ? 5.418 0.951 -2.744 1.00 95.50 89 GLY A CA 1
ATOM 690 C C . GLY A 1 89 ? 6.700 0.216 -2.349 1.00 95.50 89 GLY A C 1
ATOM 691 O O . GLY A 1 89 ? 7.415 0.661 -1.453 1.00 95.50 89 GLY A O 1
ATOM 692 N N . ILE A 1 90 ? 7.010 -0.895 -3.017 1.00 95.38 90 ILE A N 1
ATOM 693 C CA . ILE A 1 90 ? 8.237 -1.652 -2.749 1.00 95.38 90 ILE A CA 1
ATOM 694 C C . ILE A 1 90 ? 9.394 -0.950 -3.470 1.00 95.38 90 ILE A C 1
ATOM 696 O O . ILE A 1 90 ? 9.530 -1.035 -4.692 1.00 95.38 90 ILE A O 1
ATOM 700 N N . ILE A 1 91 ? 10.204 -0.216 -2.706 1.00 92.69 91 ILE A N 1
ATOM 701 C CA . ILE A 1 91 ? 11.335 0.581 -3.201 1.00 92.69 91 ILE A CA 1
ATOM 702 C C . ILE A 1 91 ? 12.582 0.181 -2.399 1.00 92.69 91 ILE A C 1
ATOM 704 O O . ILE A 1 91 ? 12.907 0.828 -1.404 1.00 92.69 91 ILE A O 1
ATOM 708 N N . PRO A 1 92 ? 13.255 -0.927 -2.768 1.00 88.62 92 PRO A N 1
ATOM 709 C CA . PRO A 1 92 ? 14.445 -1.375 -2.058 1.00 88.62 92 PRO A CA 1
ATOM 710 C C . PRO A 1 92 ? 15.602 -0.378 -2.221 1.00 88.62 92 PRO A C 1
ATOM 712 O O . PRO A 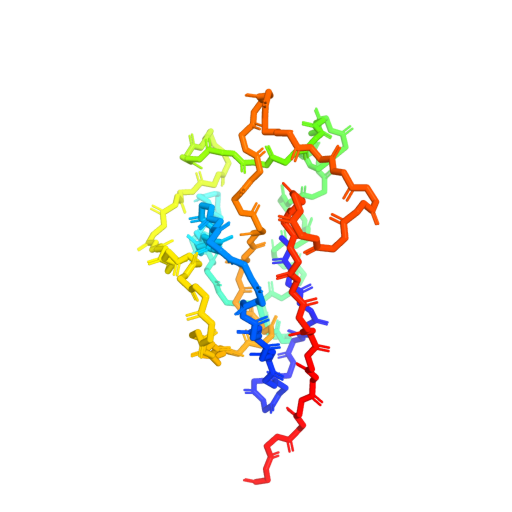1 92 ? 15.681 0.320 -3.241 1.00 88.62 92 PRO A O 1
ATOM 715 N N . PRO A 1 93 ? 16.550 -0.344 -1.266 1.00 85.69 93 PRO A N 1
ATOM 716 C CA . PRO A 1 93 ? 17.798 0.389 -1.434 1.00 85.69 93 PRO A CA 1
ATOM 717 C C . PRO A 1 93 ? 18.491 -0.011 -2.742 1.00 85.69 93 PRO A C 1
ATOM 719 O O . PRO A 1 93 ? 18.656 -1.194 -3.033 1.00 85.69 93 PRO A O 1
ATOM 722 N N . GLY A 1 94 ? 18.884 0.977 -3.544 1.00 85.38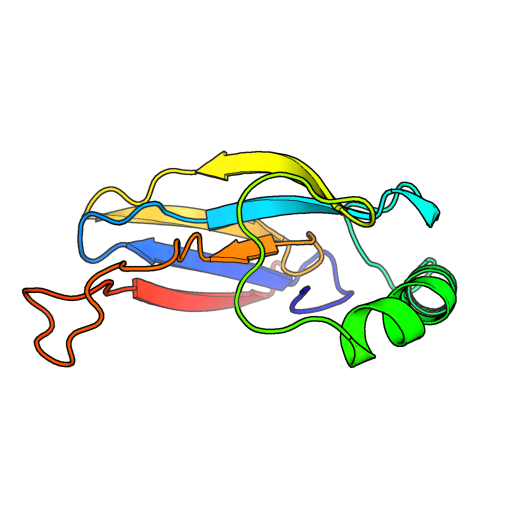 94 GLY A N 1
ATOM 723 C CA . GLY A 1 94 ? 19.534 0.743 -4.836 1.00 85.38 94 GLY A CA 1
ATOM 724 C C . GLY A 1 94 ? 18.586 0.497 -6.013 1.00 85.38 94 GLY A C 1
ATOM 725 O O . GLY A 1 94 ? 19.076 0.311 -7.127 1.00 85.38 94 GLY A O 1
ATOM 726 N N . LEU A 1 95 ? 17.257 0.543 -5.825 1.00 87.62 95 LEU A N 1
ATOM 727 C CA . LEU A 1 95 ? 16.333 0.588 -6.960 1.00 87.62 95 LEU A CA 1
ATOM 728 C C . LEU A 1 95 ? 16.669 1.803 -7.836 1.00 87.62 95 LEU A C 1
ATOM 730 O O . LEU A 1 95 ? 16.675 2.940 -7.362 1.00 87.62 95 LEU A O 1
ATOM 734 N N . ALA A 1 96 ? 16.943 1.562 -9.118 1.00 83.00 96 ALA A N 1
ATOM 735 C CA . ALA A 1 96 ? 17.257 2.620 -10.066 1.00 83.00 96 ALA A CA 1
ATOM 736 C C . ALA A 1 96 ? 16.015 3.490 -10.313 1.00 83.00 96 ALA A C 1
ATOM 738 O O . ALA A 1 96 ? 15.123 3.138 -11.083 1.00 83.00 96 ALA A O 1
ATOM 739 N N . LEU A 1 97 ? 15.959 4.644 -9.652 1.00 87.50 97 LEU A N 1
ATOM 740 C CA . LEU A 1 97 ? 14.958 5.664 -9.929 1.00 87.50 97 LEU A CA 1
ATOM 741 C C . LEU A 1 97 ? 15.456 6.538 -11.082 1.00 87.50 97 LEU A C 1
ATOM 743 O O . LEU A 1 97 ? 16.572 7.054 -11.059 1.00 87.50 97 LEU A O 1
ATOM 747 N N . SER A 1 98 ? 14.628 6.682 -12.111 1.00 91.00 98 SER A N 1
ATOM 748 C CA . SER A 1 98 ? 14.926 7.484 -13.295 1.00 91.00 98 SER A CA 1
ATOM 749 C C . SER A 1 98 ? 13.707 8.310 -13.668 1.00 91.00 98 SER A C 1
ATOM 751 O O . SER A 1 98 ? 12.580 7.831 -13.564 1.00 91.00 98 SER A O 1
ATOM 753 N N . SER A 1 99 ? 13.940 9.539 -14.125 1.00 89.44 99 SER A N 1
ATOM 754 C CA . SER A 1 99 ? 12.908 10.373 -14.743 1.00 89.44 99 SER A CA 1
ATOM 755 C C . SER A 1 99 ? 12.585 9.954 -16.181 1.00 89.44 99 SER A C 1
ATOM 757 O O . SER A 1 99 ? 11.602 10.434 -16.738 1.00 89.44 99 SER A O 1
ATOM 759 N N . ASP A 1 100 ? 13.383 9.067 -16.791 1.00 91.44 100 ASP A N 1
ATOM 760 C CA . ASP A 1 100 ? 13.038 8.455 -18.072 1.00 91.44 100 ASP A CA 1
ATOM 761 C C . ASP A 1 100 ? 11.931 7.407 -17.849 1.00 91.44 100 ASP A C 1
ATOM 763 O O . ASP A 1 100 ? 12.182 6.388 -17.189 1.00 91.44 100 ASP A O 1
ATOM 767 N N . PRO A 1 101 ? 10.722 7.606 -18.413 1.00 86.38 101 PRO A N 1
ATOM 768 C CA . PRO A 1 101 ? 9.589 6.703 -18.213 1.00 86.38 101 PRO A CA 1
ATOM 769 C C . PRO A 1 101 ? 9.847 5.278 -18.720 1.00 86.38 101 PRO A C 1
ATOM 771 O O . PRO A 1 101 ? 9.105 4.370 -18.369 1.00 86.38 101 PRO A O 1
ATOM 774 N N . ARG A 1 102 ? 10.891 5.061 -19.533 1.00 87.38 102 ARG A N 1
ATOM 775 C CA . ARG A 1 102 ? 11.273 3.735 -20.042 1.00 87.38 102 ARG A CA 1
ATOM 776 C C . ARG A 1 102 ? 12.219 2.966 -19.119 1.00 87.38 102 ARG A C 1
ATOM 778 O O . ARG A 1 102 ? 12.519 1.811 -19.401 1.00 87.38 102 ARG A O 1
ATOM 785 N N . ARG A 1 103 ? 12.765 3.612 -18.083 1.00 86.56 103 ARG A N 1
ATOM 786 C CA . ARG A 1 103 ? 13.853 3.059 -17.253 1.00 86.56 103 ARG A CA 1
ATOM 787 C C . ARG A 1 103 ? 13.535 3.021 -15.763 1.00 86.56 103 ARG A C 1
ATOM 789 O O . ARG A 1 103 ? 14.131 2.219 -15.054 1.00 86.56 103 ARG A O 1
ATOM 796 N N . GLY A 1 104 ? 12.677 3.919 -15.285 1.00 87.75 104 GLY A N 1
ATOM 797 C CA . GLY A 1 104 ? 12.301 4.007 -13.875 1.00 87.75 104 GLY A CA 1
ATOM 798 C C . GLY A 1 104 ? 11.060 3.188 -13.523 1.00 87.75 104 GLY A C 1
ATOM 799 O O . GLY A 1 104 ? 10.387 2.640 -14.390 1.00 87.75 104 GLY A O 1
ATOM 800 N N . ARG A 1 105 ? 10.724 3.168 -12.227 1.00 92.81 105 ARG A N 1
ATOM 801 C CA . ARG A 1 105 ? 9.419 2.708 -11.734 1.00 92.81 105 ARG A CA 1
ATOM 802 C C . ARG A 1 105 ? 8.343 3.706 -12.155 1.00 92.81 105 ARG A C 1
ATOM 804 O O . ARG A 1 105 ? 8.231 4.768 -11.543 1.00 92.81 105 ARG A O 1
ATOM 811 N N . LEU A 1 106 ? 7.539 3.349 -13.151 1.00 94.38 106 LEU A N 1
ATOM 812 C CA . LEU A 1 106 ? 6.435 4.177 -13.625 1.00 94.38 106 LEU A CA 1
ATOM 813 C C . LEU A 1 106 ? 5.091 3.554 -13.237 1.00 94.38 106 LEU A C 1
ATOM 815 O O . LEU A 1 106 ? 4.803 2.405 -13.566 1.00 94.38 106 LEU A O 1
ATOM 819 N N . THR A 1 107 ? 4.255 4.324 -12.543 1.00 95.19 107 THR A N 1
ATOM 820 C CA . THR A 1 107 ? 2.885 3.932 -12.191 1.00 95.19 107 THR A CA 1
ATOM 821 C C . THR A 1 107 ? 1.912 5.063 -12.495 1.00 95.19 107 THR A C 1
ATOM 823 O O . THR A 1 107 ? 2.252 6.233 -12.323 1.00 95.19 107 THR A O 1
ATOM 826 N N . ALA A 1 108 ? 0.699 4.719 -12.924 1.00 96.62 108 ALA A N 1
ATOM 827 C CA . ALA A 1 108 ? -0.440 5.626 -12.881 1.00 96.62 108 ALA A CA 1
ATOM 828 C C . ALA A 1 108 ? -1.282 5.287 -11.646 1.00 96.62 108 ALA A C 1
ATOM 830 O O . ALA A 1 108 ? -1.732 4.152 -11.485 1.00 96.62 108 ALA A O 1
ATOM 831 N N . ASN A 1 109 ? -1.471 6.274 -10.772 1.00 96.50 109 ASN A N 1
ATOM 832 C CA . ASN A 1 109 ? -2.226 6.118 -9.534 1.00 96.50 109 ASN A CA 1
ATOM 833 C C . ASN A 1 109 ? -3.569 6.833 -9.696 1.00 96.50 109 ASN A C 1
ATOM 835 O O . ASN A 1 109 ? -3.601 8.013 -10.051 1.00 96.50 109 ASN A O 1
ATOM 839 N N . LEU A 1 110 ? -4.666 6.127 -9.444 1.00 96.56 110 LEU A N 1
ATOM 840 C CA . LEU A 1 110 ? -6.022 6.657 -9.517 1.00 96.56 110 LEU A CA 1
ATOM 841 C C . LEU A 1 110 ? -6.747 6.387 -8.201 1.00 96.56 110 LEU A C 1
ATOM 843 O O . LEU A 1 110 ? -6.500 5.379 -7.543 1.00 96.56 110 LEU A O 1
ATOM 847 N N . PHE A 1 111 ? -7.677 7.270 -7.855 1.00 96.81 111 PHE A N 1
ATOM 848 C CA . PHE A 1 111 ? -8.551 7.109 -6.699 1.00 96.81 111 PHE A CA 1
ATOM 849 C C . PHE A 1 111 ? -10.001 7.154 -7.153 1.00 96.81 111 PHE A C 1
ATOM 851 O O . PHE A 1 111 ? -10.384 8.016 -7.948 1.00 96.81 111 PHE A O 1
ATOM 858 N N . VAL A 1 112 ? -10.798 6.206 -6.669 1.00 97.12 112 VAL A N 1
ATOM 859 C CA . VAL A 1 112 ? -12.213 6.072 -7.016 1.00 97.12 112 VAL A CA 1
ATOM 860 C C . VAL A 1 112 ? -13.017 5.893 -5.740 1.00 97.12 112 VAL A C 1
ATOM 862 O O . VAL A 1 112 ? -12.701 5.034 -4.926 1.00 97.12 112 VAL A O 1
ATOM 865 N N . LEU A 1 113 ? -14.088 6.669 -5.597 1.00 96.50 113 LEU A N 1
ATOM 866 C CA . LEU A 1 113 ? -15.080 6.459 -4.551 1.00 96.50 113 LEU A CA 1
ATOM 867 C C . LEU A 1 113 ? -16.118 5.437 -5.039 1.00 96.50 113 LEU A C 1
ATOM 869 O O . LEU A 1 113 ? -16.827 5.683 -6.020 1.00 96.50 113 LEU A O 1
ATOM 873 N N . GLY A 1 114 ? -16.192 4.292 -4.363 1.00 88.94 114 GLY A N 1
ATOM 874 C CA . GLY A 1 114 ? -17.227 3.281 -4.567 1.00 88.94 114 GLY A CA 1
ATOM 875 C C . GLY A 1 114 ? -18.617 3.812 -4.204 1.00 88.94 114 GLY A C 1
ATOM 876 O O . GLY A 1 114 ? -18.759 4.620 -3.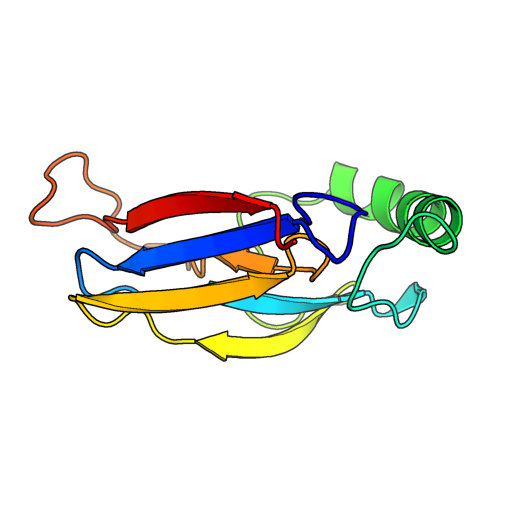287 1.00 88.94 114 GLY A O 1
ATOM 877 N N . ARG A 1 115 ? -19.636 3.371 -4.947 1.00 76.25 115 ARG A N 1
ATOM 878 C CA . ARG A 1 115 ? -21.051 3.673 -4.684 1.00 76.25 115 ARG A CA 1
ATOM 879 C C . ARG A 1 115 ? -21.744 2.522 -3.978 1.00 76.25 115 ARG A C 1
ATOM 881 O O . ARG A 1 115 ? -21.387 1.365 -4.291 1.00 76.25 115 ARG A O 1
#

pLDDT: mean 93.64, std 6.05, range [73.81, 98.5]